Protein AF-I1YIG6-F1 (afdb_monomer)

Solvent-accessible surface area (backbone atoms only — not comparable to full-atom values): 4654 Å² total; per-residue (Å²): 132,55,74,65,60,50,52,53,52,45,34,52,53,25,49,51,49,29,54,53,52,53,51,51,26,60,77,67,72,35,65,87,36,67,69,51,46,52,51,44,56,48,28,68,64,57,68,83,57,95,87,70,66,90,61,64,95,60,77,80,69,68,93,72,75,84,67,89,79,82,84,88,133

Structure (mmCIF, N/CA/C/O backbone):
data_AF-I1YIG6-F1
#
_entry.id   AF-I1YIG6-F1
#
loop_
_atom_site.group_PDB
_atom_site.id
_atom_site.type_symbol
_atom_site.label_atom_id
_atom_site.label_alt_id
_atom_site.label_comp_id
_atom_site.label_asym_id
_atom_site.label_entity_id
_atom_site.label_seq_id
_atom_site.pdbx_PDB_ins_code
_atom_site.Cartn_x
_atom_site.Cartn_y
_atom_site.Cartn_z
_atom_site.occupancy
_atom_site.B_iso_or_equiv
_atom_site.auth_seq_id
_atom_site.auth_comp_id
_atom_site.auth_asym_id
_atom_site.auth_atom_id
_atom_site.pdbx_PDB_model_num
ATOM 1 N N . MET A 1 1 ? 17.865 -3.729 -18.686 1.00 59.69 1 MET A N 1
ATOM 2 C CA . MET A 1 1 ? 16.856 -4.403 -17.855 1.00 59.69 1 MET A CA 1
ATOM 3 C C . MET A 1 1 ? 15.954 -5.194 -18.770 1.00 59.69 1 MET A C 1
ATOM 5 O O . MET A 1 1 ? 15.553 -4.657 -19.803 1.00 59.69 1 MET A O 1
ATOM 9 N N . SER A 1 2 ? 15.718 -6.458 -18.442 1.00 79.50 2 SER A N 1
ATOM 10 C CA . SER A 1 2 ? 14.701 -7.276 -19.099 1.00 79.50 2 SER A CA 1
ATOM 11 C C . SER A 1 2 ? 13.305 -6.894 -18.595 1.00 79.50 2 SER A C 1
ATOM 13 O O . SER A 1 2 ? 13.157 -6.260 -17.551 1.00 79.50 2 SER A O 1
ATOM 15 N N . VAL A 1 3 ? 12.271 -7.283 -19.341 1.00 76.25 3 VAL A N 1
ATOM 16 C CA . VAL A 1 3 ? 10.868 -7.072 -18.943 1.00 76.25 3 VAL A CA 1
ATOM 17 C C . VAL A 1 3 ? 10.560 -7.771 -17.611 1.00 76.25 3 VAL A C 1
ATOM 19 O O . VAL A 1 3 ? 9.854 -7.214 -16.778 1.00 76.25 3 VAL A O 1
ATOM 22 N N . GLU A 1 4 ? 11.150 -8.944 -17.375 1.00 75.69 4 GLU A N 1
ATOM 23 C CA . GLU A 1 4 ? 10.991 -9.705 -16.128 1.00 75.69 4 GLU A CA 1
ATOM 24 C C . GLU A 1 4 ? 11.632 -9.001 -14.924 1.00 75.69 4 GLU A C 1
ATOM 26 O O . GLU A 1 4 ? 11.044 -8.959 -13.847 1.00 75.69 4 GLU A O 1
ATOM 31 N N . GLU A 1 5 ? 12.816 -8.401 -15.087 1.00 80.88 5 GLU A N 1
ATOM 32 C CA . GLU A 1 5 ? 13.463 -7.624 -14.018 1.00 80.88 5 GLU A CA 1
ATOM 33 C C . GLU A 1 5 ? 12.624 -6.402 -13.621 1.00 80.88 5 GLU A C 1
ATOM 35 O O .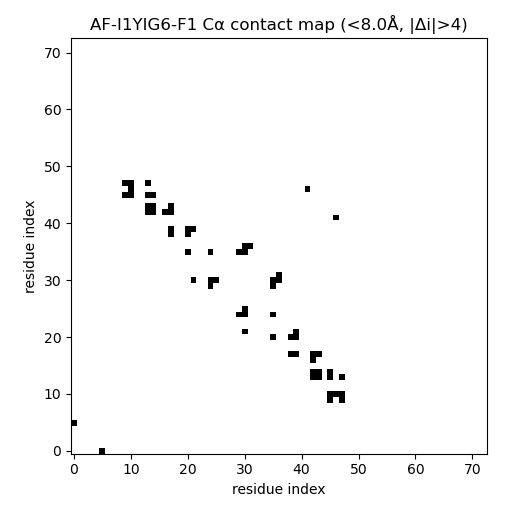 GLU A 1 5 ? 12.536 -6.074 -12.438 1.00 80.88 5 GLU A O 1
ATOM 40 N N . THR A 1 6 ? 11.988 -5.748 -14.596 1.00 80.94 6 THR A N 1
ATOM 41 C CA . THR A 1 6 ? 11.091 -4.614 -14.347 1.00 80.94 6 THR A CA 1
ATOM 42 C C . THR A 1 6 ? 9.839 -5.049 -13.587 1.00 80.94 6 THR A C 1
ATOM 44 O O . THR A 1 6 ? 9.529 -4.452 -12.561 1.00 80.94 6 THR A O 1
ATOM 47 N N . GLN A 1 7 ? 9.177 -6.125 -14.017 1.00 80.25 7 GLN A N 1
ATOM 48 C CA . GLN A 1 7 ? 7.970 -6.641 -13.355 1.00 80.25 7 GLN A CA 1
ATOM 49 C C . GLN A 1 7 ? 8.240 -7.114 -11.923 1.00 80.25 7 GLN A C 1
ATOM 51 O O . GLN A 1 7 ? 7.456 -6.834 -11.019 1.00 80.25 7 GLN A O 1
ATOM 56 N N . ASN A 1 8 ? 9.368 -7.791 -11.694 1.00 83.69 8 ASN A N 1
ATOM 57 C CA . ASN A 1 8 ? 9.767 -8.210 -10.349 1.00 83.69 8 ASN A CA 1
ATOM 58 C C . ASN A 1 8 ? 10.025 -7.002 -9.442 1.00 83.69 8 ASN A C 1
ATOM 60 O O . ASN A 1 8 ? 9.594 -6.977 -8.293 1.00 83.69 8 ASN A O 1
ATOM 64 N N . ARG A 1 9 ? 10.682 -5.967 -9.971 1.00 84.69 9 ARG A N 1
ATOM 65 C CA . ARG A 1 9 ? 10.938 -4.737 -9.221 1.00 84.69 9 ARG A CA 1
ATOM 66 C C . ARG A 1 9 ? 9.649 -3.986 -8.892 1.00 84.69 9 ARG A C 1
ATOM 68 O O . ARG A 1 9 ? 9.512 -3.463 -7.790 1.00 84.69 9 ARG A O 1
ATOM 75 N N . GLU A 1 10 ? 8.727 -3.911 -9.842 1.00 82.94 10 GLU A N 1
ATOM 76 C CA . GLU A 1 10 ? 7.404 -3.323 -9.645 1.00 82.94 10 GLU A CA 1
ATOM 77 C C . GLU A 1 10 ? 6.624 -4.082 -8.567 1.00 82.94 10 GLU A C 1
ATOM 79 O O . GLU A 1 10 ? 6.104 -3.460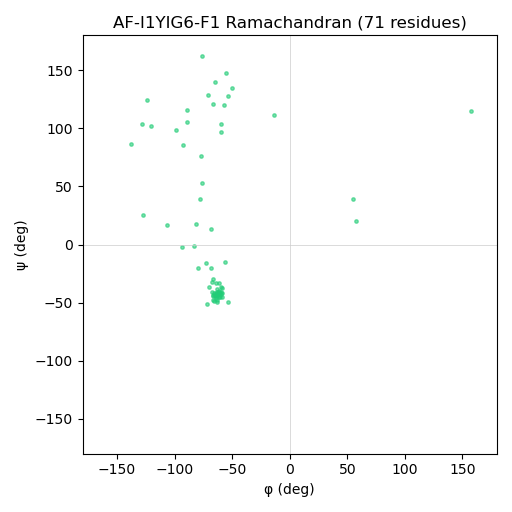 -7.643 1.00 82.94 10 GLU A O 1
ATOM 84 N N . ALA A 1 11 ? 6.633 -5.414 -8.613 1.00 83.56 11 ALA A N 1
ATOM 85 C CA . ALA A 1 11 ? 6.014 -6.258 -7.599 1.00 83.56 11 ALA A CA 1
ATOM 86 C C . ALA A 1 11 ? 6.584 -6.011 -6.191 1.00 83.56 11 ALA A C 1
ATOM 88 O O . ALA A 1 11 ? 5.838 -5.831 -5.225 1.00 83.56 11 ALA A O 1
ATOM 89 N N . ASP A 1 12 ? 7.911 -5.920 -6.079 1.00 86.94 12 ASP A N 1
ATOM 90 C CA . ASP A 1 12 ? 8.589 -5.632 -4.813 1.00 86.94 12 ASP A CA 1
ATOM 91 C C . ASP A 1 12 ? 8.185 -4.266 -4.241 1.00 86.94 12 ASP A C 1
ATOM 93 O O . ASP A 1 12 ? 7.957 -4.139 -3.034 1.00 86.94 12 ASP A O 1
ATOM 97 N N . ILE A 1 13 ? 8.070 -3.241 -5.092 1.00 86.25 13 ILE A N 1
ATOM 98 C CA . ILE A 1 13 ? 7.637 -1.897 -4.683 1.00 86.25 13 ILE A CA 1
ATOM 99 C C . ILE A 1 13 ? 6.201 -1.938 -4.147 1.00 86.25 13 ILE A C 1
ATOM 101 O O . ILE A 1 13 ? 5.918 -1.352 -3.099 1.00 86.25 13 ILE A O 1
ATOM 105 N N . MET A 1 14 ? 5.305 -2.656 -4.826 1.00 86.75 14 MET A N 1
ATOM 106 C CA . MET A 1 14 ? 3.900 -2.774 -4.425 1.00 86.75 14 MET A CA 1
ATOM 107 C C . MET A 1 14 ? 3.757 -3.531 -3.103 1.00 86.75 14 MET A C 1
ATOM 109 O O . MET A 1 14 ? 3.066 -3.064 -2.195 1.00 86.75 14 MET A O 1
ATOM 113 N N . GLY A 1 15 ? 4.483 -4.639 -2.940 1.00 88.88 15 GLY A N 1
ATOM 114 C CA . GLY A 1 15 ? 4.510 -5.403 -1.693 1.00 88.88 15 GLY A CA 1
ATOM 115 C C . GLY A 1 15 ? 5.039 -4.587 -0.508 1.00 88.88 15 GLY A C 1
ATOM 116 O O . GLY A 1 15 ? 4.465 -4.633 0.583 1.00 88.88 15 GLY A O 1
ATOM 117 N N . GLN A 1 16 ? 6.087 -3.785 -0.716 1.00 90.56 16 GLN A N 1
ATOM 118 C CA . GLN A 1 16 ? 6.609 -2.882 0.316 1.00 90.56 16 GLN A CA 1
ATOM 119 C C . GLN A 1 16 ? 5.595 -1.792 0.684 1.00 90.56 16 GLN A C 1
ATOM 121 O O . GLN A 1 16 ? 5.370 -1.537 1.869 1.00 90.56 16 GLN A O 1
ATOM 126 N N . ALA A 1 17 ? 4.940 -1.183 -0.307 1.00 88.88 17 ALA A N 1
ATOM 127 C CA . ALA A 1 17 ? 3.911 -0.176 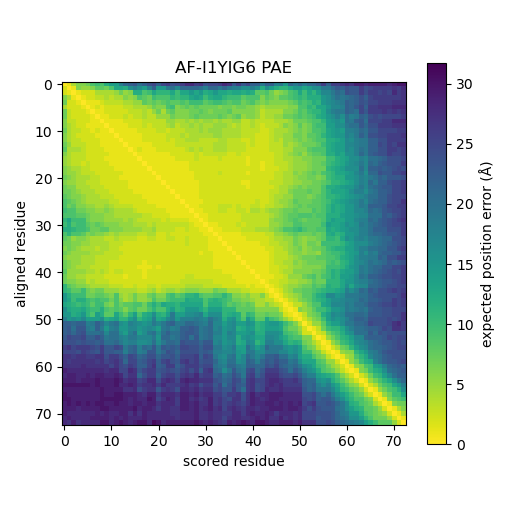-0.071 1.00 88.88 17 ALA A CA 1
ATOM 128 C C . ALA A 1 17 ? 2.724 -0.746 0.724 1.00 88.88 17 ALA A C 1
ATOM 130 O O . ALA A 1 17 ? 2.292 -0.128 1.700 1.00 88.88 17 ALA A O 1
ATOM 131 N N . TYR A 1 18 ? 2.260 -1.953 0.380 1.00 90.62 18 TYR A N 1
ATOM 132 C CA . TYR A 1 18 ? 1.233 -2.668 1.142 1.00 90.62 18 TYR A CA 1
ATOM 133 C C . TYR A 1 18 ? 1.619 -2.800 2.620 1.00 90.62 18 TYR A C 1
ATOM 135 O O . TYR A 1 18 ? 0.830 -2.461 3.503 1.00 90.62 18 TYR A O 1
ATOM 143 N N . GLN A 1 19 ? 2.843 -3.261 2.897 1.00 93.38 19 GLN A N 1
ATOM 144 C CA . GLN A 1 19 ? 3.321 -3.467 4.266 1.00 93.38 19 GLN A CA 1
ATOM 145 C C . GLN A 1 19 ? 3.347 -2.164 5.070 1.00 93.38 19 GLN A C 1
ATOM 147 O O . GLN A 1 19 ? 2.880 -2.142 6.209 1.00 93.38 19 GLN A O 1
ATOM 152 N N . VAL A 1 20 ? 3.851 -1.078 4.480 1.00 92.94 20 VAL A N 1
ATOM 153 C CA . VAL A 1 20 ? 3.917 0.233 5.143 1.00 92.94 20 VAL A CA 1
ATOM 154 C C . VAL A 1 20 ? 2.514 0.762 5.446 1.00 92.94 20 VAL A C 1
ATOM 156 O O . VAL A 1 20 ? 2.249 1.186 6.572 1.00 92.94 20 VAL A O 1
ATOM 159 N N . ILE A 1 21 ? 1.593 0.694 4.481 1.00 90.00 21 ILE A N 1
ATOM 160 C CA . ILE A 1 21 ? 0.215 1.176 4.656 1.00 90.00 21 ILE A CA 1
ATOM 161 C C . ILE A 1 21 ? -0.515 0.351 5.716 1.00 90.00 21 ILE A C 1
ATOM 163 O O . ILE A 1 21 ? -1.159 0.931 6.588 1.00 90.00 21 ILE A O 1
ATOM 167 N N . ALA A 1 22 ? -0.371 -0.976 5.701 1.00 91.62 22 ALA A N 1
ATOM 168 C CA . ALA A 1 22 ? -0.977 -1.854 6.699 1.00 91.62 22 ALA A CA 1
ATOM 169 C C . ALA A 1 22 ? -0.468 -1.547 8.116 1.00 91.62 22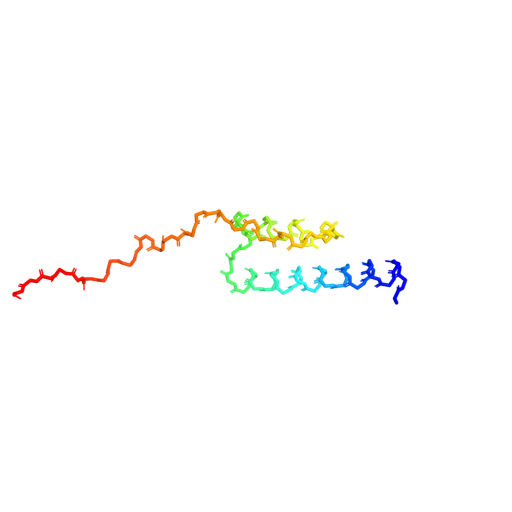 ALA A C 1
ATOM 171 O O . ALA A 1 22 ? -1.251 -1.529 9.064 1.00 91.62 22 ALA A O 1
ATOM 172 N N . GLN A 1 23 ? 0.829 -1.264 8.272 1.00 95.00 23 GLN A N 1
ATOM 173 C CA . GLN A 1 23 ? 1.401 -0.892 9.569 1.00 95.00 23 GLN A CA 1
ATOM 174 C C . GLN A 1 23 ? 0.880 0.458 10.068 1.00 95.00 23 GLN A C 1
ATOM 176 O O . GLN A 1 23 ? 0.525 0.575 11.241 1.00 95.00 23 GLN A O 1
ATOM 181 N N . ILE A 1 24 ? 0.799 1.463 9.191 1.00 92.12 24 ILE A N 1
ATOM 182 C CA . ILE A 1 24 ? 0.252 2.781 9.541 1.00 92.12 24 ILE A CA 1
ATOM 183 C C . ILE A 1 24 ? -1.230 2.659 9.907 1.00 92.12 24 ILE A C 1
ATOM 185 O O . ILE A 1 24 ? -1.652 3.203 10.926 1.00 92.12 24 ILE A O 1
ATOM 189 N N . ALA A 1 25 ? -2.003 1.904 9.123 1.00 92.50 25 ALA A N 1
ATOM 190 C CA . ALA A 1 25 ? -3.408 1.631 9.393 1.00 92.50 25 ALA A CA 1
ATOM 191 C C . ALA A 1 25 ? -3.614 0.935 10.743 1.00 92.50 25 ALA A C 1
ATOM 193 O O . ALA A 1 25 ? -4.529 1.306 11.475 1.00 92.50 25 ALA A O 1
ATOM 194 N N . LEU A 1 26 ? -2.741 -0.019 11.096 1.00 92.94 26 LEU A N 1
ATOM 195 C CA . LEU A 1 26 ? -2.775 -0.688 12.398 1.00 92.94 26 LEU A CA 1
ATOM 196 C C . LEU A 1 26 ? -2.528 0.298 13.534 1.00 92.94 26 LEU A C 1
ATOM 198 O O . LEU A 1 26 ? -3.267 0.326 14.510 1.00 92.94 26 LEU A O 1
ATOM 202 N N . ALA A 1 27 ? -1.471 1.100 13.403 1.00 94.50 27 ALA A N 1
ATOM 203 C CA . ALA A 1 27 ? -1.046 2.034 14.436 1.00 94.50 27 ALA A CA 1
ATOM 204 C C . ALA A 1 27 ? -2.060 3.167 14.658 1.00 94.50 27 ALA A C 1
ATOM 206 O O . ALA A 1 27 ? -2.156 3.692 15.765 1.00 94.50 27 ALA A O 1
ATOM 207 N N . ALA A 1 28 ? -2.799 3.540 13.613 1.00 92.75 28 ALA A N 1
ATOM 208 C CA . ALA A 1 28 ? -3.812 4.586 13.652 1.00 92.75 28 ALA A CA 1
ATOM 209 C C . ALA A 1 28 ? -5.236 4.070 13.937 1.00 92.75 28 ALA A C 1
ATOM 211 O O . ALA A 1 28 ? -6.146 4.891 14.010 1.00 92.75 28 ALA A O 1
ATOM 212 N N . ASP A 1 29 ? -5.433 2.753 14.076 1.00 93.94 29 ASP A N 1
ATOM 213 C CA . ASP A 1 29 ? -6.755 2.111 14.189 1.00 93.94 29 ASP A CA 1
ATOM 214 C C . ASP A 1 29 ? -7.700 2.470 13.020 1.00 93.94 29 ASP A C 1
ATOM 216 O O . ASP A 1 29 ? -8.891 2.724 13.176 1.00 93.94 29 ASP A O 1
ATOM 220 N N . LEU A 1 30 ? -7.136 2.536 11.808 1.00 92.56 30 LEU A N 1
ATOM 221 C CA . LEU A 1 30 ? -7.832 2.919 10.574 1.00 92.56 30 LEU A CA 1
ATOM 222 C C . LEU A 1 30 ? -8.082 1.726 9.645 1.00 92.56 30 LEU A C 1
ATOM 224 O O . LEU A 1 30 ? -8.341 1.920 8.460 1.00 92.56 30 LEU A O 1
ATOM 228 N N . PHE A 1 31 ? -7.994 0.489 10.137 1.00 88.12 31 PHE A N 1
ATOM 229 C CA . PHE A 1 31 ? -8.187 -0.686 9.281 1.00 88.12 31 PHE A CA 1
ATOM 230 C C . PHE A 1 31 ? -9.578 -0.745 8.652 1.00 88.12 31 PHE A C 1
ATOM 232 O O . PHE A 1 31 ? -9.692 -1.174 7.510 1.00 88.12 31 PHE A O 1
ATOM 239 N N . ASP A 1 32 ? -10.606 -0.257 9.341 1.00 87.19 32 ASP A N 1
ATOM 240 C CA . ASP A 1 32 ? -11.974 -0.215 8.813 1.00 87.19 32 ASP A CA 1
ATOM 241 C C . ASP A 1 32 ? -12.235 1.004 7.908 1.00 87.19 32 ASP A C 1
ATOM 243 O O . ASP A 1 32 ? -13.333 1.167 7.375 1.00 87.19 32 ASP A O 1
ATOM 247 N N . ASN A 1 33 ? -11.242 1.880 7.711 1.00 88.81 33 ASN A N 1
ATOM 248 C CA . ASN A 1 33 ? -11.376 3.025 6.822 1.00 88.81 33 ASN A CA 1
ATOM 249 C C . ASN A 1 33 ? -11.413 2.565 5.352 1.00 88.81 33 ASN A C 1
ATOM 251 O O . ASN A 1 33 ? -10.528 1.850 4.879 1.00 88.81 33 ASN A O 1
ATOM 255 N N . GLU A 1 34 ? -12.425 3.019 4.611 1.00 85.62 34 GLU A N 1
ATOM 256 C CA . GLU A 1 34 ? -12.648 2.632 3.212 1.00 85.62 34 GLU A CA 1
ATOM 257 C C . GLU A 1 34 ? -11.462 2.981 2.296 1.00 85.62 34 GLU A C 1
ATOM 259 O O . GLU A 1 34 ? -11.101 2.195 1.415 1.00 85.62 34 GLU A O 1
ATOM 264 N N . ASP A 1 35 ? -10.808 4.125 2.522 1.00 82.25 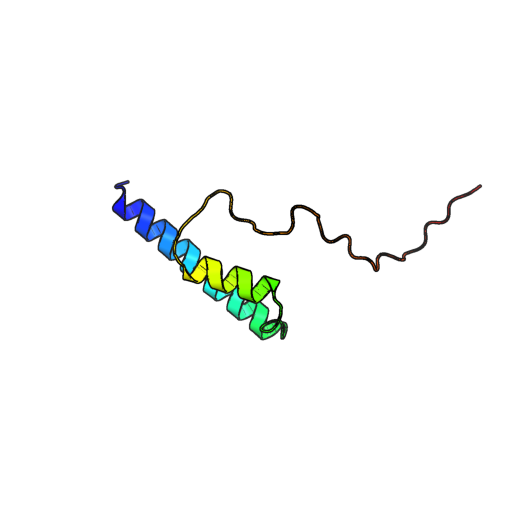35 ASP A N 1
ATOM 265 C CA . ASP A 1 35 ? -9.658 4.551 1.723 1.00 82.25 35 ASP A CA 1
ATOM 266 C C . ASP A 1 35 ? -8.429 3.675 2.001 1.00 82.25 35 ASP A C 1
ATOM 268 O O . ASP A 1 35 ? -7.692 3.336 1.069 1.00 82.25 35 ASP A O 1
ATOM 272 N N . VAL A 1 36 ? -8.240 3.257 3.257 1.00 87.56 36 VAL A N 1
ATOM 273 C CA . VAL A 1 36 ? -7.183 2.319 3.665 1.00 87.56 36 VAL A CA 1
ATOM 274 C C . VAL A 1 36 ? -7.415 0.947 3.041 1.00 87.56 36 VAL A C 1
ATOM 276 O O . VAL A 1 36 ? -6.505 0.405 2.416 1.00 87.56 36 VAL A O 1
ATOM 279 N N . GLN A 1 37 ? -8.629 0.405 3.138 1.00 89.00 37 GLN A N 1
ATOM 280 C CA . GLN A 1 37 ? -8.983 -0.877 2.521 1.00 89.00 37 GLN A CA 1
ATOM 281 C C . GLN A 1 37 ? -8.772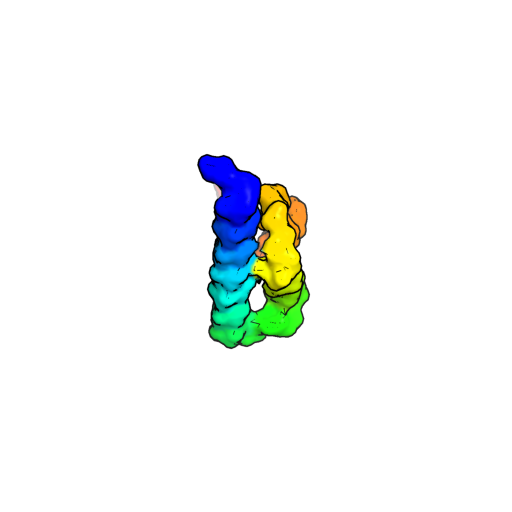 -0.850 1.003 1.00 89.00 37 GLN A C 1
ATOM 283 O O . GLN A 1 37 ? -8.213 -1.784 0.427 1.00 89.00 37 GLN A O 1
ATOM 288 N N . ARG A 1 38 ? -9.148 0.249 0.342 1.00 84.81 38 ARG A N 1
ATOM 289 C CA . ARG A 1 38 ? -8.908 0.436 -1.094 1.00 84.81 38 ARG A CA 1
ATOM 290 C C . ARG A 1 38 ? -7.417 0.479 -1.431 1.00 84.81 38 ARG A C 1
ATOM 292 O O . ARG A 1 38 ? -7.012 -0.134 -2.417 1.00 84.81 38 ARG A O 1
ATOM 299 N N . ALA A 1 39 ? -6.605 1.170 -0.631 1.00 85.56 39 ALA A N 1
ATOM 300 C CA . ALA A 1 39 ? -5.159 1.204 -0.824 1.00 85.56 39 ALA A CA 1
ATOM 301 C C . ALA A 1 39 ? -4.541 -0.195 -0.653 1.00 85.56 39 ALA A C 1
ATOM 303 O O . ALA A 1 39 ? -3.802 -0.650 -1.524 1.00 85.56 39 ALA A O 1
ATOM 304 N N . LEU A 1 40 ? -4.905 -0.914 0.412 1.00 89.06 40 LEU A N 1
ATOM 305 C CA . LEU A 1 40 ? -4.437 -2.278 0.668 1.00 89.06 40 LEU A CA 1
ATOM 306 C C . LEU A 1 40 ? -4.823 -3.248 -0.459 1.00 89.06 40 LEU A C 1
ATOM 308 O O . LEU A 1 40 ? -3.986 -4.031 -0.903 1.00 89.06 40 LEU A O 1
ATOM 312 N N . ASN A 1 41 ? -6.054 -3.163 -0.969 1.00 87.75 41 ASN A N 1
ATOM 313 C CA . ASN A 1 41 ? -6.516 -3.987 -2.089 1.00 87.75 41 ASN A CA 1
ATOM 314 C C . ASN A 1 41 ? -5.757 -3.715 -3.390 1.00 87.75 41 ASN A C 1
ATOM 316 O O . ASN A 1 41 ? -5.555 -4.626 -4.186 1.00 87.75 41 ASN A O 1
AT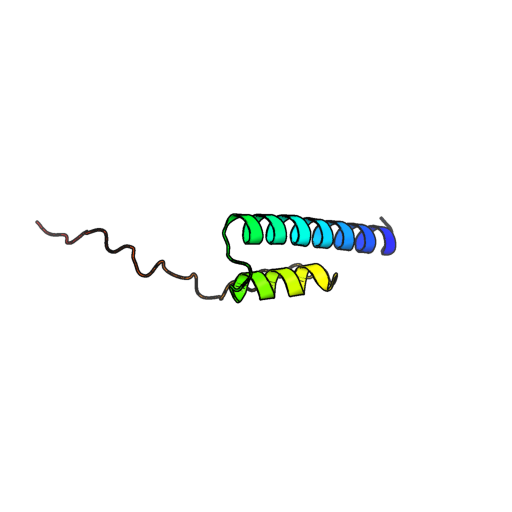OM 320 N N . TYR A 1 42 ? -5.324 -2.478 -3.624 1.00 84.31 42 TYR A N 1
ATOM 321 C CA . TYR A 1 42 ? -4.525 -2.179 -4.804 1.00 84.31 42 TYR A CA 1
ATOM 322 C C . TYR A 1 42 ? -3.108 -2.732 -4.704 1.00 84.31 42 TYR A C 1
ATOM 324 O O . TYR A 1 42 ? -2.644 -3.421 -5.609 1.00 84.31 42 TYR A O 1
ATOM 332 N N . PHE A 1 43 ? -2.417 -2.442 -3.601 1.00 86.88 43 PHE A N 1
ATOM 333 C CA . PHE A 1 43 ? -1.025 -2.855 -3.456 1.00 86.88 43 PHE A CA 1
ATOM 334 C C . PHE A 1 43 ? -0.881 -4.379 -3.324 1.00 86.88 43 PHE A C 1
ATOM 336 O O . PHE A 1 43 ? 0.179 -4.913 -3.637 1.00 86.88 43 PHE A O 1
ATOM 343 N N . SER A 1 44 ? -1.946 -5.094 -2.942 1.00 87.44 44 SER A N 1
ATOM 344 C CA . SER A 1 44 ? -1.978 -6.562 -2.959 1.00 87.44 44 SER A CA 1
ATOM 345 C C . SER A 1 44 ? -2.241 -7.169 -4.344 1.00 87.44 44 SER A C 1
ATOM 347 O O . SER A 1 44 ? -1.885 -8.326 -4.566 1.00 87.44 44 SER A O 1
ATOM 349 N N . ALA A 1 45 ? -2.814 -6.412 -5.288 1.00 80.12 45 ALA A N 1
ATOM 350 C CA . ALA A 1 45 ? -3.102 -6.889 -6.643 1.00 80.12 45 ALA A CA 1
ATOM 351 C C . ALA A 1 45 ? -1.843 -7.049 -7.510 1.00 80.12 45 ALA A C 1
ATOM 353 O O . ALA A 1 45 ? -1.893 -7.716 -8.540 1.00 80.12 45 ALA A O 1
ATOM 354 N N . ASN A 1 46 ? -0.716 -6.459 -7.093 1.00 70.50 46 ASN A N 1
ATOM 355 C CA . ASN A 1 46 ? 0.578 -6.564 -7.771 1.00 70.50 46 ASN A CA 1
ATOM 356 C C . ASN A 1 46 ? 0.564 -6.093 -9.244 1.00 70.50 46 ASN A C 1
ATOM 358 O O . ASN A 1 46 ? 1.437 -6.454 -10.030 1.00 70.50 46 ASN A O 1
ATOM 362 N N . GLU A 1 47 ? -0.428 -5.280 -9.616 1.00 70.44 47 GLU A N 1
ATOM 363 C CA . GLU A 1 47 ? -0.539 -4.628 -10.920 1.00 70.44 47 GLU A CA 1
ATOM 364 C C . GLU A 1 47 ? -0.028 -3.192 -10.802 1.00 70.44 47 GLU A C 1
ATOM 366 O O . GLU A 1 47 ? -0.751 -2.303 -10.347 1.00 70.44 47 GLU A O 1
ATOM 371 N N . TYR A 1 48 ? 1.222 -2.949 -11.194 1.00 65.94 48 TYR A N 1
ATOM 372 C CA . TYR A 1 48 ? 1.774 -1.599 -11.196 1.00 65.94 48 TYR A CA 1
ATOM 373 C C . TYR A 1 48 ? 1.069 -0.722 -12.235 1.00 65.94 48 TYR A C 1
ATOM 375 O O . TYR A 1 48 ? 1.054 -1.022 -13.429 1.00 65.94 48 TYR A O 1
ATOM 383 N N . ARG A 1 49 ? 0.465 0.376 -11.772 1.00 66.56 49 ARG A N 1
ATOM 384 C CA . ARG A 1 49 ? -0.086 1.442 -12.613 1.00 66.56 49 ARG A CA 1
ATOM 385 C C . ARG A 1 49 ? 0.556 2.763 -12.208 1.00 66.56 49 ARG A C 1
ATOM 387 O O . ARG A 1 49 ? 0.497 3.150 -11.044 1.00 66.56 49 ARG A O 1
ATOM 394 N N . GLU A 1 50 ? 1.160 3.445 -13.175 1.00 56.62 50 GLU A N 1
ATOM 395 C CA . GLU A 1 50 ? 1.902 4.694 -12.954 1.00 56.62 50 GLU A CA 1
ATOM 396 C C . GLU A 1 50 ? 0.970 5.855 -12.545 1.00 56.62 50 GLU A C 1
ATOM 398 O O . GLU A 1 50 ? 1.321 6.665 -11.693 1.00 56.62 50 GLU A O 1
ATOM 403 N N . ASP A 1 51 ? -0.274 5.864 -13.043 1.00 59.31 51 ASP A N 1
ATOM 404 C CA . ASP A 1 51 ? -1.303 6.878 -12.738 1.00 59.31 51 ASP A CA 1
ATOM 405 C C . ASP A 1 51 ? -2.048 6.639 -11.407 1.00 59.31 51 ASP A C 1
ATOM 407 O O . ASP A 1 51 ? -3.150 7.149 -11.176 1.00 59.31 51 ASP A O 1
ATOM 411 N N . PHE A 1 52 ? -1.492 5.814 -10.520 1.00 60.16 52 PHE A N 1
ATOM 412 C CA . PHE A 1 52 ? -2.208 5.330 -9.351 1.00 60.16 52 PHE A CA 1
ATOM 413 C C . PHE A 1 52 ? -1.993 6.189 -8.118 1.00 60.16 52 PHE A C 1
ATOM 415 O O . PHE A 1 52 ? -1.219 5.872 -7.218 1.00 60.16 52 PHE A O 1
ATOM 422 N N . LEU A 1 53 ? -2.801 7.230 -8.021 1.00 56.47 53 LEU A N 1
ATOM 423 C CA . LEU A 1 53 ? -3.348 7.599 -6.732 1.00 56.47 53 LEU A CA 1
ATOM 424 C C . LEU A 1 53 ? -4.865 7.713 -6.903 1.00 56.47 53 LEU A C 1
ATOM 426 O O . LEU A 1 53 ? -5.333 8.722 -7.425 1.00 56.47 53 LEU A O 1
ATOM 430 N N . PRO A 1 54 ? -5.672 6.733 -6.453 1.00 55.81 54 PRO A N 1
ATOM 431 C CA . PRO A 1 54 ? -7.122 6.853 -6.405 1.00 55.81 54 PRO A CA 1
ATOM 432 C C . PRO A 1 54 ? -7.508 7.706 -5.191 1.00 55.81 54 PRO A C 1
ATOM 434 O O . PRO A 1 54 ? -8.458 7.389 -4.478 1.00 55.81 54 PRO A O 1
ATOM 437 N N . PHE A 1 55 ? -6.742 8.758 -4.895 1.00 57.19 55 PHE A N 1
ATOM 438 C CA . PHE A 1 55 ? -7.272 9.812 -4.055 1.00 57.19 55 PHE A CA 1
ATOM 439 C C . PHE A 1 55 ? -8.409 10.449 -4.851 1.00 57.19 55 PHE A C 1
ATOM 441 O O . PHE A 1 55 ? -8.295 10.578 -6.076 1.00 57.19 55 PHE A O 1
ATOM 448 N N . PRO A 1 56 ? -9.534 10.794 -4.210 1.00 53.78 56 PRO A N 1
ATOM 449 C CA . PRO A 1 56 ? -10.594 11.487 -4.915 1.00 53.78 56 PRO A CA 1
ATOM 450 C C . PRO A 1 56 ? -9.989 12.683 -5.657 1.00 53.78 56 PRO A C 1
ATOM 452 O O . PRO A 1 56 ? -9.190 13.434 -5.101 1.00 53.78 56 PRO A O 1
ATOM 455 N N . SER A 1 57 ? -10.376 12.870 -6.921 1.00 50.62 57 SER A N 1
ATOM 456 C CA . SER A 1 57 ? -9.974 14.037 -7.722 1.00 50.62 57 SER A CA 1
ATOM 457 C C . SER A 1 57 ? -10.359 15.359 -7.043 1.00 50.62 57 SER A C 1
ATOM 459 O O . SER A 1 57 ? -9.849 16.415 -7.403 1.00 50.62 57 SER A O 1
ATOM 461 N N . ASN A 1 58 ? -11.243 15.286 -6.042 1.00 48.69 58 ASN A N 1
ATOM 462 C CA . ASN A 1 58 ? -11.440 16.327 -5.056 1.00 48.69 58 ASN A CA 1
ATOM 463 C C . ASN A 1 58 ? -10.505 16.116 -3.858 1.00 48.69 58 ASN A C 1
ATOM 465 O O . ASN A 1 58 ? -10.716 15.157 -3.110 1.00 48.69 58 ASN A O 1
ATOM 469 N N . PRO A 1 59 ? -9.551 17.029 -3.593 1.00 48.91 59 PRO A N 1
ATOM 470 C CA . PRO A 1 59 ? -8.922 17.077 -2.285 1.00 48.91 59 PRO A CA 1
ATOM 471 C C . PRO A 1 59 ? -10.032 17.188 -1.240 1.00 48.91 59 PRO A C 1
ATOM 473 O O . PRO A 1 59 ? -10.908 18.049 -1.342 1.00 48.91 59 PRO A O 1
ATOM 476 N N . MET A 1 60 ? -10.016 16.298 -0.249 1.00 48.47 60 MET A N 1
ATOM 477 C CA . MET A 1 60 ? -10.817 16.459 0.956 1.00 48.47 60 MET A CA 1
ATOM 478 C C . MET A 1 60 ? -10.350 17.777 1.577 1.00 48.47 60 MET A C 1
ATOM 480 O O . MET A 1 60 ? -9.305 17.835 2.223 1.00 48.47 60 MET A O 1
ATOM 484 N N . THR A 1 61 ? -11.061 18.876 1.317 1.00 51.00 61 THR A N 1
ATOM 485 C CA . THR A 1 61 ? -10.902 20.073 2.130 1.00 51.00 61 THR A CA 1
ATOM 486 C C . THR A 1 61 ? -11.214 19.614 3.548 1.00 51.00 61 THR A C 1
ATOM 488 O O . THR A 1 61 ? -12.297 19.065 3.774 1.00 51.00 61 THR A O 1
ATOM 491 N N . PRO A 1 62 ? -10.283 19.729 4.512 1.00 45.19 62 PRO A N 1
ATOM 492 C CA . PRO A 1 62 ? -10.607 19.409 5.887 1.00 45.19 62 PRO A CA 1
ATOM 493 C C . PRO A 1 62 ? -11.743 20.352 6.277 1.00 45.19 62 PRO A C 1
ATOM 495 O O . PRO A 1 62 ? -11.530 21.542 6.500 1.00 45.19 62 PRO A O 1
ATOM 498 N N . SER A 1 63 ? -12.972 19.832 6.328 1.00 47.12 63 SER A N 1
ATOM 499 C CA . SER A 1 63 ? -14.190 20.622 6.540 1.00 47.12 63 SER A CA 1
ATOM 500 C C . SER A 1 63 ? -14.282 21.209 7.959 1.00 47.12 63 SER A C 1
ATOM 502 O O . SER A 1 63 ? -15.330 21.708 8.353 1.00 47.12 63 SER A O 1
ATOM 504 N N . ASN A 1 64 ? -13.171 21.186 8.704 1.00 44.88 64 ASN A N 1
ATOM 505 C CA . ASN A 1 64 ? -12.983 21.757 10.028 1.00 44.88 64 ASN A CA 1
ATOM 506 C C . ASN A 1 64 ? -11.760 22.689 10.137 1.00 44.88 64 ASN A C 1
ATOM 508 O O . ASN A 1 64 ? -11.291 22.945 11.242 1.00 44.88 64 ASN A O 1
ATOM 512 N N . ALA A 1 65 ? -11.300 23.312 9.048 1.00 46.25 65 ALA A N 1
ATOM 51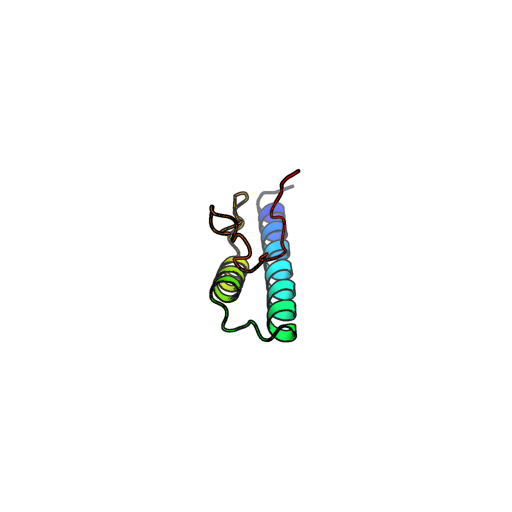3 C CA . ALA A 1 65 ? -10.556 24.572 9.162 1.00 46.25 65 ALA A CA 1
ATOM 514 C C . ALA A 1 65 ? -11.519 25.750 9.445 1.00 46.25 65 ALA A C 1
ATOM 516 O O . ALA A 1 65 ? -11.513 26.761 8.749 1.00 46.25 65 ALA A O 1
ATOM 517 N N . LYS A 1 66 ? -12.375 25.640 10.474 1.00 49.03 66 LYS A N 1
ATOM 518 C CA . LYS A 1 66 ? -12.956 26.829 11.114 1.00 49.03 66 LYS A CA 1
ATOM 519 C C . LYS A 1 66 ? -11.878 27.423 12.016 1.00 49.03 66 LYS A C 1
ATOM 521 O O . LYS A 1 66 ? -11.929 27.279 13.232 1.00 49.03 66 LYS A O 1
ATOM 526 N N . THR A 1 67 ? -10.913 28.099 11.408 1.00 44.34 67 THR A N 1
ATOM 527 C CA . THR A 1 67 ? -10.068 29.046 12.129 1.00 44.34 67 THR A CA 1
ATOM 528 C C . THR A 1 67 ? -10.262 30.395 11.470 1.00 44.34 67 THR A C 1
ATOM 530 O O . THR A 1 67 ? -9.797 30.647 10.365 1.00 44.34 67 THR A O 1
ATOM 533 N N . SER A 1 68 ? -11.070 31.191 12.162 1.00 52.03 68 SER A N 1
ATOM 534 C CA . SER A 1 68 ? -11.355 32.608 12.005 1.00 52.03 68 SER A CA 1
ATOM 535 C C . SER A 1 68 ? -10.390 33.384 11.108 1.00 52.03 68 SER A C 1
ATOM 537 O O . SER A 1 68 ? -9.272 33.683 11.510 1.00 52.03 68 SER A O 1
ATOM 539 N N . SER A 1 69 ? -10.891 33.823 9.960 1.00 50.44 69 SER A N 1
ATOM 540 C CA . SER A 1 69 ? -10.498 35.102 9.376 1.00 50.44 69 SER A CA 1
ATOM 541 C C . SER A 1 69 ? -11.771 35.746 8.846 1.00 50.44 69 SER A C 1
ATOM 543 O O . SER A 1 69 ? -12.180 35.517 7.715 1.00 50.44 69 SER A O 1
ATOM 545 N N . ALA A 1 70 ? -12.464 36.460 9.733 1.00 45.38 70 ALA A N 1
ATOM 546 C CA . ALA A 1 70 ? -13.348 37.531 9.309 1.00 45.38 70 ALA A CA 1
ATOM 547 C C . ALA A 1 70 ? -12.474 38.787 9.265 1.00 45.38 70 ALA A C 1
ATOM 549 O O . ALA A 1 70 ? -12.031 39.281 10.304 1.00 45.38 70 ALA A O 1
ATOM 550 N N . GLU A 1 71 ? -12.147 39.190 8.043 1.00 51.44 71 GLU A N 1
ATOM 551 C CA . GLU A 1 71 ? -11.657 40.516 7.681 1.00 51.44 71 GLU A CA 1
ATOM 552 C C . GLU A 1 71 ? -12.629 41.606 8.150 1.00 51.44 71 GLU A C 1
ATOM 554 O O . GLU A 1 71 ? -13.834 41.381 8.191 1.00 51.44 71 GLU A O 1
ATOM 559 N N . GLU A 1 72 ? -12.093 42.776 8.504 1.00 43.38 72 GLU A N 1
ATOM 560 C CA . GLU A 1 72 ? -12.373 44.067 7.844 1.00 43.38 72 GLU A CA 1
ATOM 561 C C . GLU A 1 72 ? -12.067 45.233 8.797 1.00 43.38 72 GLU A C 1
ATOM 563 O O . GLU A 1 72 ? -12.742 45.428 9.808 1.00 43.38 72 GLU A O 1
ATOM 568 N N . TYR A 1 73 ? -11.061 46.030 8.431 1.00 44.47 73 TY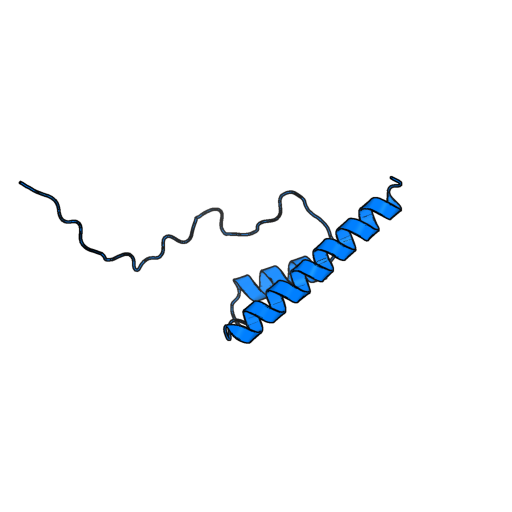R A N 1
ATOM 569 C CA . TYR A 1 73 ? -11.057 47.486 8.590 1.00 44.47 73 TYR A CA 1
ATOM 570 C C . TYR A 1 73 ? -10.439 48.103 7.340 1.00 44.47 73 TYR A C 1
ATOM 572 O O . TYR A 1 73 ? -9.407 47.560 6.880 1.00 44.47 73 TYR A O 1
#

Radius of gyration: 18.18 Å; Cα contacts (8 Å, |Δi|>4): 32; chains: 1; bounding box: 31×57×34 Å

Mean predicted aligned error: 12.17 Å

Nearest PDB structures (foldseek):
  1z0p-assembly1_A-2  TM=5.780E-01  e=2.509E+00  Streptococcus pyogenes M1 GAS

Organism: Methylophaga frappieri (strain ATCC BAA-2434 / DSM 25690 / JAM7) (NCBI:txid754477)

Secondary structure (DSSP, 8-state):
--HHHHHHHHHHHHHHHHHHHHHHHHHTT-TT-HHHHHHHHHHHTT---TT---S-SS----TT---------

Sequence (73 aa):
MSVEETQNREADIMGQAYQVIAQIALAADLFDNEDVQRALNYFSANEYREDFLPFPSNPMTPSNAKTSSAEEY

pLDDT: mean 73.7, std 17.71, range [43.38, 95.0]

Foldseek 3Di:
DDPVVVLVVLLVVLVVQLVVLVVVCVVVVNCVPPLSVVSNVVSVVSDDDPPDDVPPPDDPPVPPPPDDDDDDD